Protein AF-A0A832Z0L5-F1 (afdb_monomer)

InterPro domains:
  IPR002068 Alpha crystallin/Hsp20 domain [PF00011] (9-58)
  IPR002068 Alpha crystallin/Hsp20 domain [PS01031] (1-59)
  IPR008978 HSP20-like chaperone [G3DSA:2.60.40.790] (1-48)
  IPR008978 HSP20-like chaperone [SSF49764] (13-58)

Mean predicted aligned error: 7.31 Å

Secondary structure (DSSP, 8-state):
--EEEEEEEETTEEEEEEEE-SS-EEEEEEEEEEETTEEEEEEEEP-------------

Nearest PDB structures (foldseek):
  3w1z-assembly1_B  TM=6.166E-01  e=6.589E-02  Schizosaccharomyces pombe 972h-
  4jus-assembly1_B  TM=5.971E-01  e=4.071E-01  Homo sapiens
  4ydz-assembly1_A  TM=4.321E-01  e=7.469E-01  Caenorhabditis elegans
  3q9q-assembly1_A  TM=5.141E-01  e=2.367E+00  Homo sapiens
  6dv5-assembly1_B  TM=4.582E-01  e=1.290E+00  Homo sapiens

pLDDT: mean 88.61, std 9.26, range [61.47, 96.81]

Sequence (59 aa):
DRHIVIEASNHDRRYRKELELPTEVDIDTAKAVFRNGVLEIKIKKKRAERERGKIIEIE

Structure (mmCIF, N/CA/C/O backbone):
data_AF-A0A832Z0L5-F1
#
_entry.id   AF-A0A832Z0L5-F1
#
loop_
_atom_site.group_PDB
_atom_site.id
_atom_site.type_symbol
_atom_site.label_atom_id
_atom_site.label_alt_id
_atom_site.label_comp_id
_atom_site.label_asym_id
_atom_site.label_entity_id
_atom_site.label_seq_id
_atom_site.pdbx_PDB_ins_code
_atom_site.Cartn_x
_atom_site.Cartn_y
_atom_site.Cartn_z
_atom_site.occupancy
_atom_site.B_iso_or_equiv
_atom_site.auth_seq_id
_atom_site.auth_comp_id
_atom_site.auth_asym_id
_atom_site.auth_atom_id
_atom_site.pdbx_PDB_model_num
ATOM 1 N N . ASP A 1 1 ? -1.072 -3.833 10.028 1.00 71.00 1 ASP A N 1
ATOM 2 C CA . ASP A 1 1 ? 0.303 -3.707 9.515 1.00 71.00 1 ASP A CA 1
ATOM 3 C C . ASP A 1 1 ? 0.575 -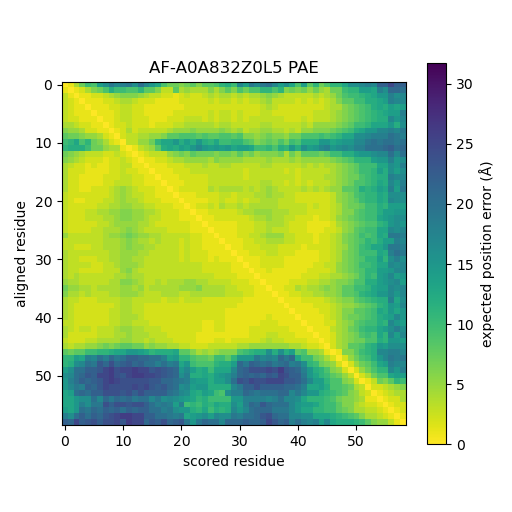2.237 9.202 1.00 71.00 1 ASP A C 1
ATOM 5 O O . ASP A 1 1 ? -0.380 -1.504 8.942 1.00 71.00 1 ASP A O 1
ATOM 9 N N . ARG A 1 2 ? 1.830 -1.800 9.311 1.00 88.31 2 ARG A N 1
ATOM 10 C CA . ARG A 1 2 ? 2.302 -0.442 8.999 1.00 88.31 2 ARG A CA 1
ATOM 11 C C . ARG A 1 2 ? 3.324 -0.422 7.866 1.00 88.31 2 ARG A C 1
ATOM 13 O O . ARG A 1 2 ? 3.795 0.651 7.535 1.00 88.31 2 ARG A O 1
ATOM 20 N N . HIS A 1 3 ? 3.654 -1.547 7.243 1.00 91.88 3 HIS A N 1
ATOM 21 C CA . HIS A 1 3 ? 4.624 -1.569 6.149 1.00 91.88 3 HIS A CA 1
ATOM 22 C C . HIS A 1 3 ? 3.938 -1.821 4.812 1.00 91.88 3 HIS A C 1
ATOM 24 O O . HIS A 1 3 ? 2.967 -2.571 4.724 1.00 91.88 3 HIS A O 1
ATOM 30 N N . ILE A 1 4 ? 4.455 -1.192 3.759 1.00 93.69 4 ILE A N 1
ATOM 31 C CA . ILE A 1 4 ? 4.101 -1.532 2.385 1.00 93.69 4 ILE A CA 1
ATOM 32 C C . ILE A 1 4 ? 5.369 -1.810 1.588 1.00 93.69 4 ILE A C 1
ATOM 34 O O . ILE A 1 4 ? 6.358 -1.079 1.676 1.00 93.69 4 ILE A O 1
ATOM 38 N N . VAL A 1 5 ? 5.308 -2.881 0.803 1.00 95.06 5 VAL A N 1
ATOM 39 C CA . VAL A 1 5 ? 6.355 -3.282 -0.130 1.00 95.06 5 VAL A CA 1
ATOM 40 C C . VAL A 1 5 ? 5.797 -3.126 -1.536 1.00 95.06 5 VAL A C 1
ATOM 42 O O . VAL A 1 5 ? 4.745 -3.669 -1.866 1.00 95.06 5 VAL A O 1
ATOM 45 N N . ILE A 1 6 ? 6.490 -2.345 -2.356 1.00 94.88 6 ILE A N 1
ATOM 46 C CA . ILE A 1 6 ? 6.159 -2.122 -3.758 1.00 94.88 6 ILE A CA 1
ATOM 47 C C . ILE A 1 6 ? 7.247 -2.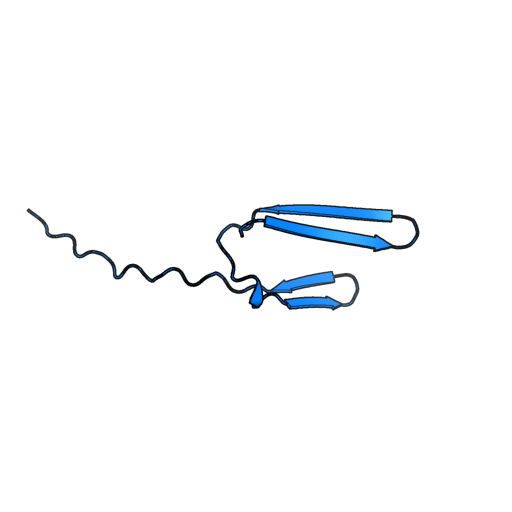788 -4.584 1.00 94.88 6 ILE A C 1
ATOM 49 O O . ILE A 1 6 ? 8.404 -2.369 -4.536 1.00 94.88 6 ILE A O 1
ATOM 53 N N . GLU A 1 7 ? 6.863 -3.795 -5.357 1.00 94.00 7 GLU A N 1
ATOM 54 C CA . GLU A 1 7 ? 7.740 -4.489 -6.293 1.00 94.00 7 GLU A CA 1
ATOM 55 C C . GLU A 1 7 ? 7.223 -4.284 -7.712 1.00 94.00 7 GLU A C 1
ATOM 57 O O . GLU A 1 7 ? 6.041 -4.463 -8.000 1.00 94.00 7 GLU A O 1
ATOM 62 N N . ALA A 1 8 ? 8.117 -3.875 -8.605 1.00 91.12 8 ALA A N 1
ATOM 63 C CA . ALA A 1 8 ? 7.823 -3.756 -10.020 1.00 91.12 8 ALA A CA 1
ATOM 64 C C . ALA A 1 8 ? 8.999 -4.291 -10.832 1.00 91.12 8 ALA A C 1
ATOM 66 O O . ALA A 1 8 ? 10.165 -4.163 -10.453 1.00 91.12 8 ALA A O 1
ATOM 67 N N . SER A 1 9 ? 8.692 -4.889 -11.974 1.00 90.38 9 SER A N 1
ATOM 68 C CA . SER A 1 9 ? 9.696 -5.333 -12.931 1.00 90.38 9 SER A CA 1
ATOM 69 C C . SER A 1 9 ? 9.227 -4.997 -14.335 1.00 90.38 9 SER A C 1
ATOM 71 O O . SER A 1 9 ? 8.040 -5.081 -14.644 1.00 90.38 9 SER A O 1
ATOM 73 N N . ASN A 1 10 ? 10.160 -4.564 -15.171 1.00 86.94 10 ASN A N 1
ATOM 74 C CA . ASN A 1 10 ? 9.930 -4.360 -16.590 1.00 86.94 10 ASN A CA 1
ATOM 75 C C . ASN A 1 10 ? 11.233 -4.667 -17.322 1.00 86.94 10 ASN A C 1
ATOM 77 O O . ASN A 1 10 ? 12.234 -4.066 -16.946 1.00 86.94 10 ASN A O 1
ATOM 81 N N . HIS A 1 11 ? 11.195 -5.563 -18.317 1.00 84.00 11 HIS A N 1
ATOM 82 C CA . HIS A 1 11 ? 12.305 -6.015 -19.174 1.00 84.00 11 HIS A CA 1
ATOM 83 C C . HIS A 1 11 ? 13.679 -6.000 -18.474 1.00 84.00 11 HIS A C 1
ATOM 85 O O . HIS A 1 11 ? 14.088 -7.003 -17.892 1.00 84.00 11 HIS A O 1
ATOM 91 N N . ASP A 1 12 ? 14.343 -4.845 -18.451 1.00 86.50 12 ASP A N 1
ATOM 92 C CA . ASP A 1 12 ? 15.737 -4.697 -18.033 1.00 86.50 12 ASP A CA 1
ATOM 93 C C . ASP A 1 12 ? 15.925 -4.172 -16.598 1.00 86.50 12 ASP A C 1
ATOM 95 O O . ASP A 1 12 ? 17.057 -4.036 -16.129 1.00 86.50 12 ASP A O 1
ATOM 99 N N . ARG A 1 13 ? 14.849 -3.812 -15.882 1.00 89.81 13 ARG A N 1
ATOM 100 C CA . ARG A 1 13 ? 14.939 -3.168 -14.560 1.00 89.81 13 ARG A CA 1
ATOM 101 C C . ARG A 1 13 ? 13.935 -3.713 -13.556 1.00 89.81 13 ARG A C 1
ATOM 103 O O . ARG A 1 13 ? 12.757 -3.924 -13.847 1.00 89.81 13 ARG A O 1
ATOM 110 N N . ARG A 1 14 ? 14.419 -3.871 -12.325 1.00 93.25 14 ARG A N 1
ATOM 111 C CA . ARG A 1 14 ? 13.619 -4.201 -11.145 1.00 93.25 14 ARG A CA 1
ATOM 112 C C . ARG A 1 14 ? 13.588 -3.001 -10.213 1.00 93.25 14 ARG A C 1
ATOM 114 O O . ARG A 1 14 ? 14.582 -2.293 -10.070 1.00 93.25 14 ARG A O 1
ATOM 121 N N . TYR A 1 15 ? 12.448 -2.800 -9.580 1.00 92.56 15 TYR A N 1
ATOM 122 C CA . TYR A 1 15 ? 12.217 -1.772 -8.586 1.00 92.56 15 TYR A CA 1
ATOM 123 C C . TYR A 1 15 ? 11.638 -2.422 -7.340 1.00 92.56 15 TYR A C 1
ATOM 125 O O . TYR A 1 15 ? 10.703 -3.218 -7.427 1.00 92.56 15 TYR A O 1
ATOM 133 N N . ARG A 1 16 ? 12.189 -2.060 -6.186 1.00 95.81 16 ARG A N 1
ATOM 134 C CA . ARG A 1 16 ? 11.690 -2.471 -4.883 1.00 95.81 16 ARG A CA 1
ATOM 135 C C . ARG A 1 16 ? 11.729 -1.273 -3.957 1.00 95.81 16 ARG A C 1
ATOM 137 O O . ARG A 1 16 ? 12.772 -0.634 -3.826 1.00 95.81 16 ARG A O 1
ATOM 144 N N . LYS A 1 17 ? 10.601 -0.965 -3.331 1.00 94.88 17 LYS A N 1
ATOM 145 C CA . LYS A 1 17 ? 10.510 0.087 -2.325 1.00 94.88 17 LYS A CA 1
ATOM 146 C C . LYS A 1 17 ? 9.727 -0.414 -1.134 1.00 94.88 17 LYS A C 1
ATOM 148 O O . LYS A 1 17 ? 8.586 -0.837 -1.272 1.00 94.88 17 LYS A O 1
ATOM 153 N N . GLU A 1 18 ? 10.348 -0.304 0.023 1.00 96.25 18 GLU A N 1
ATOM 154 C CA . GLU A 1 18 ? 9.695 -0.489 1.305 1.00 96.25 18 GLU A CA 1
ATOM 155 C C . GLU A 1 18 ? 9.503 0.877 1.941 1.00 96.25 18 GLU A C 1
ATOM 157 O O . GLU A 1 18 ? 10.376 1.744 1.854 1.00 96.25 18 GLU 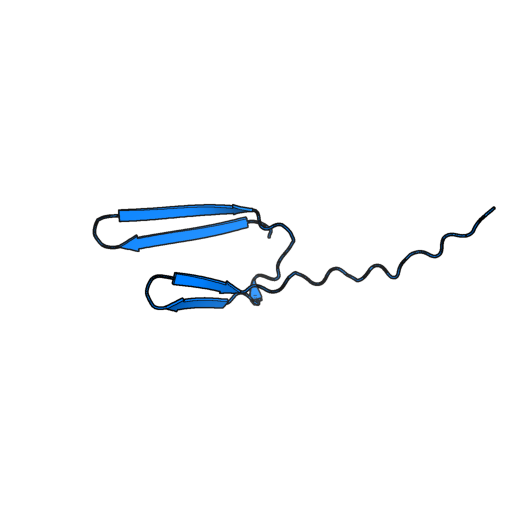A O 1
ATOM 162 N N . LEU A 1 19 ? 8.342 1.091 2.541 1.00 94.69 19 LEU A N 1
ATOM 163 C CA . LEU A 1 19 ? 8.081 2.292 3.315 1.00 94.69 19 LEU A CA 1
ATOM 164 C C . LEU A 1 19 ? 7.129 1.977 4.463 1.00 94.69 19 LEU A C 1
ATOM 166 O O . LEU A 1 19 ? 6.204 1.172 4.325 1.00 94.69 19 LEU A O 1
ATOM 170 N N . GLU A 1 20 ? 7.371 2.630 5.593 1.00 94.88 20 GLU A N 1
ATOM 171 C CA . GLU A 1 20 ? 6.453 2.615 6.722 1.00 94.88 20 GLU A CA 1
ATOM 172 C C . GLU A 1 20 ? 5.332 3.635 6.472 1.00 94.88 20 GLU A C 1
ATOM 174 O O . GLU A 1 20 ? 5.552 4.763 6.023 1.00 94.88 20 GLU A O 1
ATOM 179 N N . LEU A 1 21 ? 4.105 3.217 6.742 1.00 93.19 21 LEU A N 1
ATOM 180 C CA . LEU A 1 21 ? 2.914 4.037 6.720 1.00 93.19 21 LEU A CA 1
ATOM 181 C C . LEU A 1 21 ? 2.794 4.772 8.059 1.00 93.19 21 LEU A C 1
ATOM 183 O O . LEU A 1 21 ? 3.014 4.182 9.116 1.00 93.19 21 LEU A O 1
ATOM 187 N N . PRO A 1 22 ? 2.337 6.033 8.053 1.00 91.94 22 PRO A N 1
ATOM 188 C CA . PRO A 1 22 ? 2.261 6.851 9.263 1.00 91.94 22 PRO A CA 1
ATOM 189 C C . PRO A 1 22 ? 1.226 6.355 10.289 1.00 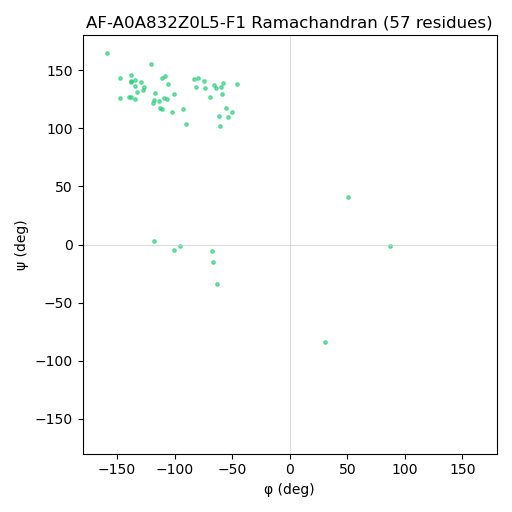91.94 22 PRO A C 1
ATOM 191 O O . PRO A 1 22 ? 1.082 6.944 11.356 1.00 91.94 22 PRO A O 1
ATOM 194 N N . THR A 1 23 ? 0.428 5.334 9.963 1.00 91.50 23 THR A N 1
ATOM 195 C CA . THR A 1 23 ? -0.636 4.816 10.827 1.00 91.50 23 THR A CA 1
ATOM 196 C C . THR A 1 23 ? -1.011 3.387 10.445 1.00 91.50 23 THR A C 1
ATOM 198 O O . THR A 1 23 ? -0.690 2.925 9.350 1.00 91.50 23 THR A O 1
ATOM 201 N N . GLU A 1 24 ? -1.723 2.697 11.336 1.00 91.38 24 GLU A N 1
ATOM 202 C CA . GLU A 1 24 ? -2.286 1.385 11.035 1.00 91.38 24 GLU A CA 1
ATOM 203 C C . GLU A 1 24 ? -3.366 1.476 9.955 1.00 91.38 24 GLU A C 1
ATOM 205 O O . GLU A 1 24 ? -4.252 2.338 9.978 1.00 91.38 24 GLU A O 1
ATOM 210 N N . VAL A 1 25 ? -3.322 0.534 9.019 1.00 92.44 25 VAL A N 1
ATOM 211 C CA . VAL A 1 25 ? -4.281 0.430 7.921 1.00 92.44 25 VAL A CA 1
ATOM 212 C C . VAL A 1 25 ? -5.017 -0.903 7.944 1.00 92.44 25 VAL A C 1
ATOM 214 O O . VAL A 1 25 ? -4.537 -1.892 8.503 1.00 92.44 25 VAL A O 1
ATOM 217 N N . ASP A 1 26 ? -6.202 -0.901 7.347 1.00 92.19 26 ASP A N 1
ATOM 218 C CA . ASP A 1 26 ? -7.016 -2.085 7.112 1.00 92.19 26 ASP A CA 1
ATOM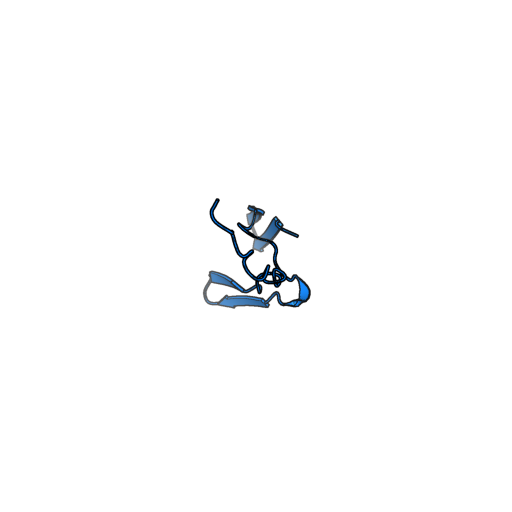 219 C C . ASP A 1 26 ? -6.656 -2.680 5.741 1.00 92.19 26 ASP A C 1
ATOM 221 O O . ASP A 1 26 ? -7.018 -2.126 4.697 1.00 92.19 26 ASP A O 1
ATOM 225 N N . ILE A 1 27 ? -5.899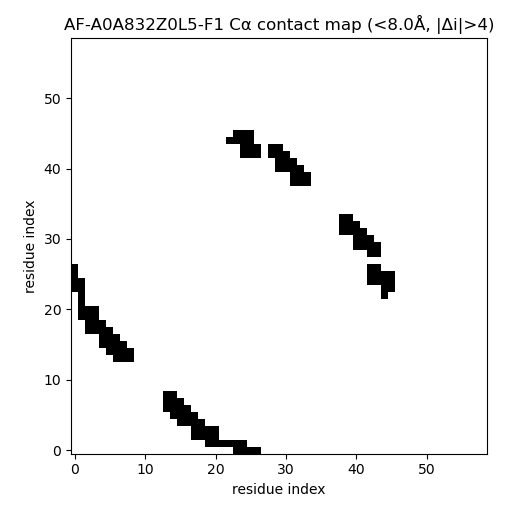 -3.778 5.754 1.00 90.50 27 ILE A N 1
ATOM 226 C CA . ILE A 1 27 ? -5.310 -4.401 4.557 1.00 90.50 27 ILE A CA 1
ATOM 227 C C . ILE A 1 27 ? -6.400 -4.902 3.605 1.00 90.50 27 ILE A C 1
ATOM 229 O O . ILE A 1 27 ? -6.253 -4.768 2.391 1.00 90.50 27 ILE A O 1
ATOM 233 N N . ASP A 1 28 ? -7.529 -5.368 4.140 1.00 92.88 28 ASP A N 1
ATOM 234 C CA . ASP A 1 28 ? -8.635 -5.921 3.350 1.00 92.88 28 ASP A CA 1
ATOM 235 C C . ASP A 1 28 ? -9.319 -4.850 2.483 1.00 92.88 28 ASP A C 1
ATOM 237 O O . ASP A 1 28 ? -10.050 -5.145 1.537 1.00 92.88 28 ASP A O 1
ATOM 241 N N . THR A 1 29 ? -9.065 -3.571 2.777 1.00 93.56 29 THR A N 1
ATOM 242 C CA . THR A 1 29 ? -9.616 -2.429 2.036 1.00 93.56 29 THR A CA 1
ATOM 243 C C . THR A 1 29 ? -8.687 -1.895 0.948 1.00 93.56 29 THR A C 1
ATOM 245 O O . THR A 1 29 ? -9.054 -0.929 0.266 1.00 93.56 29 THR A O 1
ATOM 248 N N . ALA A 1 30 ? -7.494 -2.476 0.797 1.00 93.62 30 ALA A N 1
ATOM 249 C CA . ALA A 1 30 ? -6.483 -2.001 -0.133 1.00 93.62 30 ALA A CA 1
ATOM 250 C C . ALA A 1 30 ? -6.948 -2.112 -1.594 1.00 93.62 30 ALA A C 1
ATOM 252 O O . ALA A 1 30 ? -7.483 -3.125 -2.040 1.00 93.62 30 ALA A O 1
ATOM 253 N N . LYS A 1 31 ? -6.721 -1.045 -2.362 1.00 96.38 31 LYS A N 1
ATOM 254 C CA . LYS A 1 31 ? -6.951 -0.978 -3.808 1.00 96.38 31 LYS A CA 1
ATOM 255 C C . LYS A 1 31 ? -5.752 -0.327 -4.480 1.00 96.38 31 LYS A C 1
ATOM 257 O O . LYS A 1 31 ? -5.219 0.652 -3.961 1.00 96.38 31 LYS A O 1
ATOM 262 N N . ALA A 1 32 ? -5.377 -0.828 -5.650 1.00 95.50 32 ALA A N 1
ATOM 263 C CA . ALA A 1 32 ? -4.302 -0.270 -6.460 1.00 95.50 32 ALA A CA 1
ATOM 264 C C . ALA A 1 32 ? -4.777 -0.040 -7.899 1.00 95.50 32 ALA A C 1
ATOM 266 O O . ALA A 1 32 ? -5.513 -0.856 -8.452 1.00 95.50 32 ALA A O 1
ATOM 267 N N . VAL A 1 33 ? -4.362 1.074 -8.498 1.00 96.81 33 VAL A N 1
ATOM 268 C CA . VAL A 1 33 ? -4.632 1.414 -9.899 1.00 96.81 33 VAL A CA 1
ATOM 269 C C . VAL A 1 33 ? -3.331 1.866 -10.544 1.00 96.81 33 VAL A C 1
ATOM 271 O O . VAL A 1 33 ? -2.633 2.716 -9.998 1.00 96.81 33 VAL A O 1
ATOM 274 N N . PHE A 1 34 ? -3.018 1.320 -11.717 1.00 93.94 34 PHE A N 1
ATOM 275 C CA . PHE A 1 34 ? -1.885 1.755 -12.526 1.00 93.94 34 PHE A CA 1
ATOM 276 C C . PHE A 1 34 ? -2.391 2.397 -13.814 1.00 93.94 34 PHE A C 1
ATOM 278 O O . PHE A 1 34 ? -3.056 1.744 -14.618 1.00 93.94 34 PHE A O 1
ATOM 285 N N . ARG A 1 35 ? -2.106 3.687 -14.011 1.00 96.00 35 ARG A N 1
ATOM 286 C CA . ARG A 1 35 ? -2.547 4.429 -15.198 1.00 96.00 35 ARG A CA 1
ATOM 287 C C . ARG A 1 35 ? -1.442 5.357 -15.675 1.00 96.00 35 ARG A C 1
ATOM 289 O O . ARG A 1 35 ? -0.928 6.155 -14.900 1.00 96.00 35 ARG A O 1
ATOM 296 N N . ASN A 1 36 ? -1.098 5.254 -16.960 1.00 94.44 36 ASN A N 1
ATOM 297 C CA . ASN A 1 36 ? -0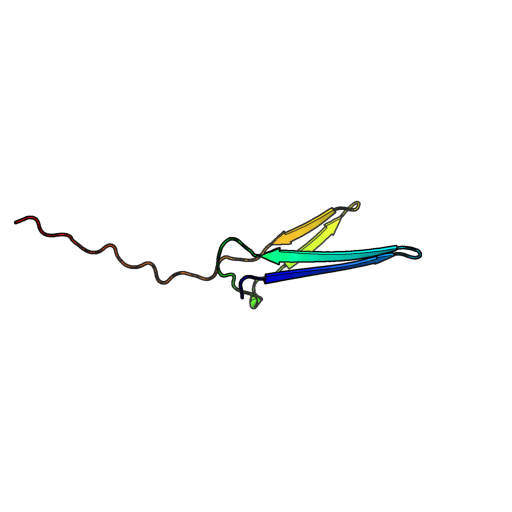.101 6.101 -17.625 1.00 94.44 36 ASN A CA 1
ATOM 298 C C . ASN A 1 36 ? 1.242 6.189 -16.868 1.00 94.44 36 ASN A C 1
ATOM 300 O O . ASN A 1 36 ? 1.821 7.264 -16.756 1.00 94.44 36 ASN A O 1
ATOM 304 N N . GLY A 1 37 ? 1.724 5.071 -16.315 1.00 90.19 37 GLY A N 1
ATOM 305 C CA . GLY A 1 37 ? 3.003 5.031 -15.596 1.00 90.19 37 GLY A CA 1
ATOM 306 C C . GLY A 1 37 ? 2.932 5.387 -14.107 1.00 90.19 37 GLY A C 1
ATOM 307 O O . GLY A 1 37 ? 3.956 5.320 -13.433 1.00 90.19 37 GLY A O 1
ATOM 308 N N . VAL A 1 38 ? 1.755 5.730 -13.573 1.00 94.44 38 VAL A N 1
ATOM 309 C CA . VAL A 1 38 ? 1.576 6.098 -12.161 1.00 94.44 38 VAL A CA 1
ATOM 310 C C . VAL A 1 38 ? 0.821 5.001 -11.416 1.00 94.44 38 VAL A C 1
ATOM 312 O O . VAL A 1 38 ? -0.273 4.612 -11.827 1.00 94.44 38 VAL A O 1
ATOM 315 N N . LEU A 1 39 ? 1.404 4.520 -10.313 1.00 94.81 39 LEU A N 1
ATOM 316 C CA . LEU A 1 39 ? 0.767 3.604 -9.366 1.00 94.81 39 LEU A CA 1
ATOM 317 C C . LEU A 1 39 ? 0.106 4.405 -8.239 1.00 94.81 39 LEU A C 1
ATOM 319 O O . LEU A 1 39 ? 0.787 5.070 -7.462 1.00 94.81 39 LEU A O 1
ATOM 323 N N . GLU A 1 40 ? -1.214 4.307 -8.132 1.00 96.50 40 GLU A N 1
ATOM 324 C CA . GLU A 1 40 ? -1.998 4.865 -7.034 1.00 96.50 40 GLU A CA 1
ATOM 325 C C . GLU A 1 40 ? -2.470 3.736 -6.112 1.00 96.50 40 GLU A C 1
ATOM 327 O O . GLU A 1 40 ? -3.119 2.794 -6.565 1.00 96.50 40 GLU A O 1
ATOM 332 N N . ILE A 1 41 ? -2.169 3.840 -4.814 1.00 95.12 41 ILE A N 1
ATOM 333 C CA . ILE A 1 41 ? -2.578 2.870 -3.791 1.00 95.12 41 ILE A CA 1
ATOM 334 C C . ILE A 1 41 ? -3.478 3.582 -2.779 1.00 95.12 41 ILE A C 1
ATOM 336 O O . ILE A 1 41 ? -3.093 4.590 -2.188 1.00 95.12 41 ILE A O 1
ATOM 340 N N . LYS A 1 42 ? -4.684 3.052 -2.571 1.00 95.44 42 LYS A N 1
ATOM 341 C CA . LYS A 1 42 ? -5.675 3.548 -1.610 1.00 95.44 42 LYS A CA 1
ATOM 342 C C . LYS A 1 42 ? -5.971 2.462 -0.585 1.00 95.44 42 LYS A C 1
ATOM 344 O O . LYS A 1 42 ? -6.436 1.388 -0.948 1.00 95.44 42 LYS A O 1
ATOM 349 N N . ILE A 1 43 ? -5.746 2.760 0.691 1.00 94.81 43 ILE A N 1
ATOM 350 C CA . ILE A 1 43 ? -6.011 1.851 1.814 1.00 94.81 43 ILE A CA 1
ATOM 351 C C . ILE A 1 43 ? -6.717 2.655 2.900 1.00 94.81 43 ILE A C 1
ATOM 353 O O . ILE A 1 43 ? -6.339 3.799 3.171 1.00 94.81 43 ILE A O 1
ATOM 357 N N . LYS A 1 44 ? -7.768 2.103 3.510 1.00 93.75 44 LYS A N 1
ATOM 358 C CA . LYS A 1 44 ? -8.423 2.784 4.627 1.00 93.75 44 LYS A CA 1
ATOM 359 C C . LYS A 1 44 ? -7.544 2.675 5.866 1.00 93.75 44 LYS A C 1
ATOM 361 O O . LYS A 1 44 ? -6.965 1.629 6.152 1.00 93.75 44 LYS A O 1
ATOM 366 N N . LYS A 1 45 ? -7.488 3.761 6.636 1.00 92.00 45 LYS A N 1
ATOM 367 C CA . LYS A 1 45 ? -6.951 3.713 7.997 1.00 92.00 45 LYS A CA 1
ATOM 368 C C . LYS A 1 45 ? -7.767 2.704 8.794 1.00 92.00 45 LYS A C 1
ATOM 370 O O . LYS A 1 45 ? -8.997 2.679 8.673 1.00 92.00 45 LYS A O 1
ATOM 375 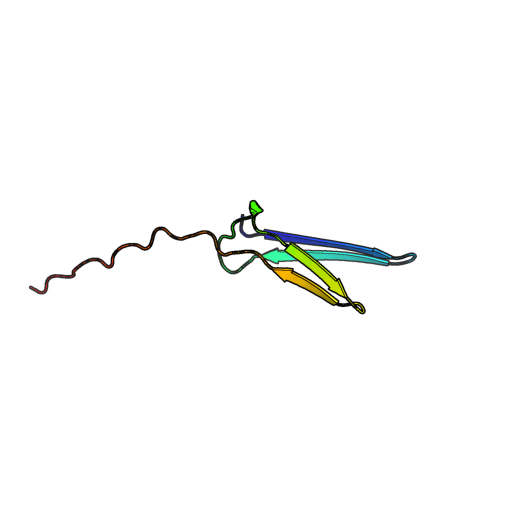N N . LYS A 1 46 ? -7.094 1.910 9.617 1.00 90.25 46 LYS A N 1
ATOM 376 C CA . LYS A 1 46 ? -7.775 1.052 10.576 1.00 90.25 46 LYS A CA 1
ATOM 377 C C . LYS A 1 46 ? -8.597 1.964 11.486 1.00 90.25 46 LYS A C 1
ATOM 379 O O . LYS A 1 46 ? -8.127 3.039 11.873 1.00 90.25 46 LYS A O 1
ATOM 384 N N . ARG A 1 47 ? -9.852 1.607 11.770 1.00 80.81 47 ARG A N 1
ATOM 385 C CA . ARG A 1 47 ? -10.643 2.376 12.737 1.00 80.81 47 ARG A CA 1
ATOM 386 C C . ARG A 1 47 ? -9.919 2.285 14.074 1.00 80.81 47 ARG A C 1
ATOM 388 O O . ARG A 1 47 ? -9.903 1.221 14.680 1.00 80.81 47 ARG A O 1
ATOM 395 N N . ALA A 1 48 ? -9.342 3.396 14.522 1.00 67.50 48 ALA A N 1
ATOM 396 C CA . ALA A 1 48 ? -9.122 3.573 15.943 1.00 67.50 48 ALA A CA 1
ATOM 397 C C . ALA A 1 48 ? -10.505 3.478 16.591 1.00 67.50 48 ALA A C 1
ATOM 399 O O . ALA A 1 48 ? -11.447 4.139 16.125 1.00 67.50 48 ALA A O 1
ATOM 400 N N . GLU A 1 49 ? -10.651 2.644 17.620 1.00 61.91 49 GLU A N 1
ATOM 401 C CA . GLU A 1 49 ? -11.723 2.877 18.577 1.00 61.91 49 GLU A CA 1
ATOM 402 C C . GLU A 1 49 ? -11.586 4.343 18.964 1.00 61.91 49 GLU A C 1
ATOM 404 O O . GLU A 1 49 ? -10.534 4.771 19.436 1.00 61.91 49 GLU A O 1
ATOM 409 N N . ARG A 1 50 ? -12.575 5.165 18.602 1.00 61.47 50 ARG A N 1
ATOM 410 C CA . ARG A 1 50 ? -12.576 6.556 19.032 1.00 61.47 50 ARG A CA 1
ATOM 411 C C . ARG A 1 50 ? -12.614 6.475 20.545 1.00 61.47 50 ARG A C 1
ATOM 413 O O . ARG A 1 50 ? -13.681 6.191 21.087 1.00 61.47 50 ARG A O 1
ATOM 420 N N . GLU A 1 51 ? -11.478 6.680 21.204 1.00 62.31 51 GLU A N 1
ATOM 421 C CA . GLU A 1 51 ? -11.481 6.953 22.627 1.00 62.31 51 GLU A CA 1
ATOM 422 C C . GLU A 1 51 ? -12.436 8.131 22.788 1.00 62.31 51 GLU A C 1
ATOM 424 O O . GLU A 1 51 ? -12.196 9.231 22.279 1.00 62.31 51 GLU A O 1
ATOM 429 N N . ARG A 1 52 ? -13.606 7.870 23.381 1.00 67.62 52 ARG A N 1
ATOM 430 C CA . ARG A 1 52 ? -14.462 8.950 23.852 1.00 67.62 52 ARG A CA 1
ATOM 431 C C . ARG A 1 52 ? -13.554 9.751 24.771 1.00 67.62 52 ARG A C 1
ATOM 433 O O . ARG A 1 52 ? -13.013 9.174 25.712 1.00 67.62 52 ARG A O 1
ATOM 440 N N . GLY A 1 53 ? -13.309 11.015 24.424 1.00 73.12 53 GLY A N 1
ATOM 441 C CA . GLY A 1 53 ? -12.412 11.871 25.192 1.00 73.12 53 GLY A CA 1
ATOM 442 C C . GLY A 1 53 ? -12.711 11.735 26.684 1.00 73.12 53 GLY A C 1
ATOM 443 O O . GLY A 1 53 ? -13.873 11.623 27.079 1.00 73.12 53 GLY A O 1
ATOM 444 N N . LYS A 1 54 ? -11.665 11.669 27.504 1.00 79.88 54 LYS A N 1
ATOM 445 C CA . LYS A 1 54 ? -11.833 11.597 28.955 1.00 79.88 54 LYS A CA 1
ATOM 446 C C . LYS A 1 54 ? -12.261 12.971 29.465 1.00 79.88 54 LYS A C 1
ATOM 448 O O . LYS A 1 54 ? -11.694 13.982 29.056 1.00 79.88 54 LYS A O 1
ATOM 453 N N . ILE A 1 55 ? -13.258 12.998 30.344 1.00 84.06 55 ILE A N 1
ATOM 454 C CA . ILE A 1 55 ? -13.580 14.197 31.121 1.00 84.06 55 ILE A CA 1
ATOM 455 C C . ILE A 1 55 ? -12.429 14.389 32.113 1.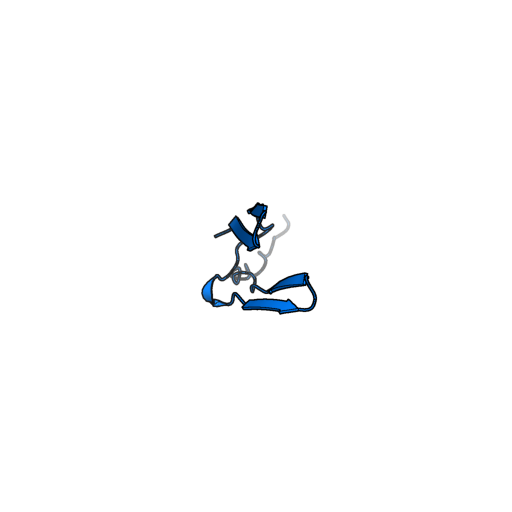00 84.06 55 ILE A C 1
ATOM 457 O O . ILE A 1 55 ? -12.064 13.445 32.810 1.00 84.06 55 ILE A O 1
ATOM 461 N N . ILE A 1 56 ? -11.833 15.580 32.125 1.00 86.81 56 ILE A N 1
ATOM 462 C CA . ILE A 1 56 ? -10.830 15.976 33.116 1.00 86.81 56 ILE A CA 1
ATOM 463 C C . ILE A 1 56 ? -11.550 16.881 34.113 1.00 86.81 56 ILE A C 1
ATOM 465 O O . ILE A 1 56 ? -12.021 17.953 33.732 1.00 86.81 56 ILE A O 1
ATOM 469 N N . GLU A 1 57 ? -11.680 16.425 35.355 1.00 88.19 57 GLU A N 1
ATOM 470 C CA . GLU A 1 57 ? -12.180 17.248 36.458 1.00 88.19 57 GLU A CA 1
ATOM 471 C C . GLU A 1 57 ? -11.046 18.147 36.974 1.00 88.19 57 GLU A C 1
ATOM 473 O O . GLU A 1 57 ? -9.878 17.755 36.955 1.00 88.19 57 GLU A O 1
ATOM 478 N N . ILE A 1 58 ? -11.387 19.376 37.363 1.00 81.38 58 ILE A N 1
ATOM 479 C CA . ILE A 1 58 ? -10.445 20.369 37.893 1.00 81.38 58 ILE A CA 1
ATOM 480 C C . ILE A 1 58 ? -10.596 20.371 39.420 1.00 81.38 58 ILE A C 1
ATOM 482 O O . ILE A 1 58 ? -11.728 20.476 39.896 1.00 81.38 58 ILE A O 1
ATOM 486 N N . GLU A 1 59 ? -9.480 20.262 40.151 1.00 79.75 59 GLU A N 1
ATOM 487 C CA . GLU A 1 59 ? -9.393 20.473 41.611 1.00 79.75 59 GLU A CA 1
ATOM 488 C C . GLU A 1 59 ? -9.125 21.943 41.966 1.00 79.75 59 GLU A C 1
ATOM 490 O O . GLU A 1 59 ? -8.339 22.599 41.238 1.00 79.75 59 GLU A O 1
#

Foldseek 3Di:
DQKDWDWDDDDPDIDIDIDGHPAAWDPVQWDWDDDPNDIDIDTHGDDDPPPPDDDDDDD

Radius of gyration: 18.41 Å; Cα contacts (8 Å, |Δi|>4): 66; chains: 1; bounding box: 30×26×61 Å

Solvent-accessible surface area (backbone atoms only — not comparable to full-atom values): 4020 Å² total; per-residue (Å²): 100,40,74,49,77,47,76,50,76,54,100,92,48,76,46,78,47,76,47,77,50,100,52,56,39,35,72,92,57,55,46,75,50,78,56,97,91,43,80,48,78,48,60,45,67,43,81,68,80,75,72,74,78,79,86,81,86,85,133

Organism: NCBI:txid334771